Protein AF-A0A4Q3AWP4-F1 (afdb_monomer_lite)

Radius of gyration: 16.7 Å; chains: 1; bounding box: 39×33×42 Å

Sequence (103 aa):
MTLRRIFVDPPAPRAAEFRYGFLALICALLAWGVYLFFMRSPAYRGDPYGNLILGVMLLLNHVSAHFRMPPRITVFVRVLAMGWLLFGLVYICYLSRILFPLR

Secondary structure (DSSP, 8-state):
--HHHHHTSPPP---HHHHHHHHHHHHHHHHHHHHHHHT--TT--S-SSHHHHHHHHHHHHHHHHH----HHHHHHHHHHHHHHHHHHHHHHHHHHHHHS---

pLDDT: mean 78.49, std 9.86, range [48.72, 91.0]

Foldseek 3Di:
DDVCCVQPPADDDDDPCCLVVVLVVLVVQLVVLVVCLVVDDPPDPDDSCLSNLVSVLSNLVSCLRHPDDPSVVSVVSVVVSVVSVVVSVVVVVVVCCVVDVDD

Structure (mmCIF, N/CA/C/O backbone):
data_AF-A0A4Q3AWP4-F1
#
_entry.id   AF-A0A4Q3AWP4-F1
#
loop_
_atom_site.group_PDB
_atom_site.id
_atom_site.type_symbol
_atom_site.label_atom_id
_atom_site.label_alt_id
_atom_site.label_comp_id
_atom_site.label_asym_id
_atom_site.label_entity_id
_atom_site.label_seq_id
_atom_site.pdbx_PDB_ins_code
_atom_site.Cartn_x
_atom_site.Cartn_y
_atom_site.Cartn_z
_atom_site.occupancy
_atom_site.B_iso_or_equiv
_atom_site.auth_seq_id
_atom_site.auth_comp_id
_atom_site.auth_asym_id
_atom_site.auth_atom_id
_atom_site.pdbx_PDB_model_num
ATOM 1 N N . MET A 1 1 ? -22.582 -19.393 7.613 1.00 48.72 1 MET A N 1
ATOM 2 C CA . MET A 1 1 ? -21.814 -18.187 8.005 1.00 48.72 1 MET A CA 1
ATOM 3 C C . MET A 1 1 ? -22.525 -16.959 7.453 1.00 48.72 1 MET A C 1
ATOM 5 O O . MET A 1 1 ? -22.803 -16.929 6.265 1.00 48.72 1 MET A O 1
ATOM 9 N N . THR A 1 2 ? -22.885 -15.988 8.290 1.00 65.62 2 THR A N 1
ATOM 10 C CA . THR A 1 2 ? -23.705 -14.830 7.889 1.00 65.62 2 THR A CA 1
ATOM 11 C C . THR A 1 2 ? -22.820 -13.724 7.300 1.00 65.62 2 THR A C 1
ATOM 13 O O . THR A 1 2 ? -21.857 -13.334 7.953 1.00 65.62 2 THR A O 1
ATOM 16 N N . LEU A 1 3 ? -23.142 -13.172 6.120 1.00 60.16 3 LEU A N 1
ATOM 17 C CA . LEU A 1 3 ? -22.384 -12.077 5.468 1.00 60.16 3 LEU A CA 1
ATOM 18 C C . LEU A 1 3 ? -22.063 -10.915 6.428 1.00 60.16 3 LEU A C 1
ATOM 20 O O . LEU A 1 3 ? -20.965 -10.369 6.419 1.00 60.16 3 LEU A O 1
ATOM 24 N N . ARG A 1 4 ? -22.985 -10.603 7.344 1.00 62.00 4 ARG A N 1
ATOM 25 C CA . ARG A 1 4 ? -22.806 -9.586 8.389 1.00 62.00 4 ARG A CA 1
ATOM 26 C C . ARG A 1 4 ? -21.547 -9.805 9.242 1.00 62.00 4 ARG A C 1
ATOM 28 O O . ARG A 1 4 ? -20.848 -8.843 9.520 1.00 62.00 4 ARG A O 1
ATOM 35 N N . ARG A 1 5 ? -21.198 -11.049 9.580 1.00 62.44 5 ARG A N 1
ATOM 36 C CA . ARG A 1 5 ? -19.986 -11.388 10.352 1.00 62.44 5 ARG A CA 1
ATOM 37 C C . ARG A 1 5 ? -18.702 -11.002 9.618 1.00 62.44 5 ARG A C 1
ATOM 39 O O . ARG A 1 5 ? -17.762 -10.512 10.225 1.00 62.44 5 ARG A O 1
ATOM 46 N N . ILE A 1 6 ? -18.688 -11.181 8.297 1.00 63.03 6 ILE A N 1
ATOM 47 C CA . ILE A 1 6 ? -17.528 -10.901 7.441 1.00 63.03 6 ILE A CA 1
ATOM 48 C C . ILE A 1 6 ? -17.340 -9.398 7.231 1.00 63.03 6 ILE A C 1
ATOM 50 O O . ILE A 1 6 ? -16.216 -8.970 6.995 1.00 63.03 6 ILE A O 1
ATOM 54 N N . PHE A 1 7 ? -18.404 -8.590 7.327 1.00 61.44 7 PHE A N 1
ATOM 55 C CA . PHE A 1 7 ? -18.370 -7.151 7.020 1.00 61.44 7 PHE A CA 1
ATOM 56 C C . PHE A 1 7 ? -18.522 -6.219 8.231 1.00 61.44 7 PHE A C 1
ATOM 58 O O . PHE A 1 7 ? -18.101 -5.067 8.151 1.00 61.44 7 PHE A O 1
ATOM 65 N N . VAL A 1 8 ? -19.095 -6.691 9.340 1.00 62.06 8 VAL A N 1
ATOM 66 C CA . VAL A 1 8 ? -19.544 -5.838 10.456 1.00 62.06 8 VAL A CA 1
ATOM 67 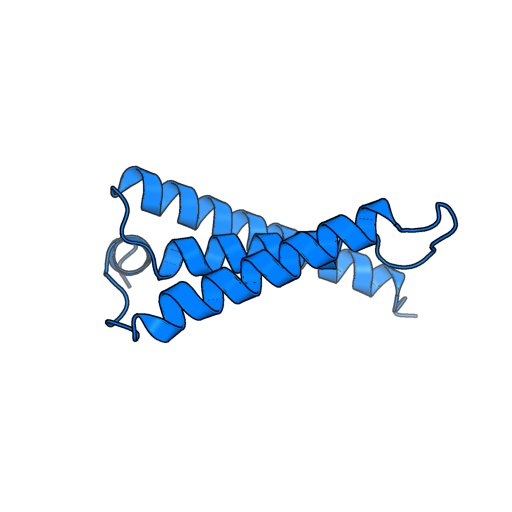C C . VAL A 1 8 ? -18.890 -6.203 11.783 1.00 62.06 8 VAL A C 1
ATOM 69 O O . VAL A 1 8 ? -18.646 -5.305 12.587 1.00 62.06 8 VAL A O 1
ATOM 72 N N . ASP A 1 9 ? -18.571 -7.478 12.021 1.00 60.78 9 ASP A N 1
ATOM 73 C CA . ASP A 1 9 ? -18.019 -7.859 13.320 1.00 60.78 9 ASP A CA 1
ATOM 74 C C . ASP A 1 9 ? -16.577 -7.340 13.469 1.00 60.78 9 ASP A C 1
ATOM 76 O O . ASP A 1 9 ? -15.755 -7.479 12.549 1.00 60.78 9 ASP A O 1
ATOM 80 N N . PRO A 1 10 ? -16.258 -6.688 14.602 1.00 54.12 10 PRO A N 1
ATOM 81 C CA . PRO A 1 10 ? -14.935 -6.141 14.829 1.00 54.12 10 PRO A CA 1
ATOM 82 C C . PRO A 1 10 ? -13.934 -7.288 15.028 1.00 54.12 10 PRO A C 1
ATOM 84 O O . PRO A 1 10 ? -14.190 -8.185 15.834 1.00 54.12 10 PRO A O 1
ATOM 87 N N . PRO A 1 11 ? -12.776 -7.269 14.345 1.00 59.31 11 PRO A N 1
ATOM 88 C CA . PRO A 1 11 ? -11.698 -8.185 14.681 1.00 59.31 11 PRO A CA 1
ATOM 89 C C . PRO A 1 11 ? -11.230 -7.927 16.118 1.00 59.31 11 PRO A C 1
ATOM 91 O O . PRO A 1 11 ? -11.335 -6.804 16.624 1.00 59.31 11 PRO A O 1
ATOM 94 N N . ALA A 1 12 ? -10.730 -8.978 16.774 1.00 62.28 12 ALA A N 1
ATOM 95 C CA . ALA A 1 12 ? -10.226 -8.913 18.142 1.00 62.28 12 ALA A CA 1
ATOM 96 C C . ALA A 1 12 ? -9.265 -7.720 18.324 1.00 62.28 12 ALA A C 1
ATOM 98 O O . ALA A 1 12 ? -8.501 -7.412 17.400 1.00 62.28 12 ALA A O 1
ATOM 99 N N . PRO A 1 13 ? -9.293 -7.034 19.482 1.00 57.03 13 PRO A N 1
ATOM 100 C CA . PRO A 1 13 ? -8.430 -5.887 19.730 1.00 57.03 13 PRO A CA 1
ATOM 101 C C . PRO A 1 13 ? -6.962 -6.310 19.594 1.00 57.03 13 PRO A C 1
ATOM 103 O O . PRO A 1 13 ? -6.431 -7.049 20.415 1.00 57.03 13 PRO A O 1
ATOM 106 N N . ARG A 1 14 ? -6.314 -5.864 18.515 1.00 63.66 14 ARG A N 1
ATOM 107 C CA . ARG A 1 14 ? -4.868 -6.005 18.306 1.00 63.66 14 ARG A CA 1
ATOM 108 C C . ARG A 1 14 ? -4.168 -4.786 18.905 1.00 63.66 14 ARG A C 1
ATOM 110 O O . ARG A 1 14 ? -4.719 -3.685 18.851 1.00 63.66 14 ARG A O 1
ATOM 117 N N . ALA A 1 15 ? -2.971 -4.987 19.457 1.00 73.81 15 ALA A N 1
ATOM 118 C CA . ALA A 1 15 ? -2.171 -3.936 20.084 1.00 73.81 15 ALA A CA 1
ATOM 119 C C . ALA A 1 15 ? -2.068 -2.689 19.185 1.00 73.81 15 ALA A C 1
ATOM 121 O O . ALA A 1 15 ? -1.875 -2.798 17.969 1.00 73.81 15 ALA A O 1
ATOM 122 N N . ALA A 1 16 ? -2.204 -1.501 19.783 1.00 72.00 16 ALA A N 1
ATOM 123 C CA . ALA A 1 16 ? -2.136 -0.228 19.062 1.00 72.00 16 ALA A CA 1
ATOM 124 C C . ALA A 1 16 ? -0.806 -0.071 18.301 1.00 72.00 16 ALA A C 1
ATOM 126 O O . ALA A 1 16 ? -0.796 0.440 17.182 1.00 72.00 16 ALA A O 1
ATOM 127 N N . GLU A 1 17 ? 0.279 -0.604 18.866 1.00 77.38 17 GLU A N 1
ATOM 128 C CA . GLU A 1 17 ? 1.609 -0.676 18.256 1.00 77.38 17 GLU A CA 1
ATOM 129 C C . GLU A 1 17 ? 1.588 -1.405 16.912 1.00 77.38 17 GLU A C 1
ATOM 131 O O . GLU A 1 17 ? 2.096 -0.889 15.922 1.00 77.38 17 GLU A O 1
ATOM 136 N N . PHE A 1 18 ? 0.918 -2.557 16.827 1.00 77.50 18 PHE A N 1
ATOM 137 C CA . PHE A 1 18 ? 0.788 -3.283 15.565 1.00 77.50 18 PHE A CA 1
ATOM 138 C C . PHE A 1 18 ? -0.079 -2.509 14.568 1.00 77.50 18 PHE A C 1
ATOM 140 O O . PHE A 1 18 ? 0.237 -2.432 13.385 1.00 77.50 18 PHE A O 1
ATOM 147 N N . ARG A 1 19 ? -1.173 -1.894 15.028 1.00 79.56 19 ARG A N 1
ATOM 148 C CA . ARG A 1 19 ? -2.077 -1.140 14.149 1.00 79.56 19 ARG A CA 1
ATOM 149 C C . ARG A 1 19 ? -1.377 0.050 13.488 1.00 79.56 19 ARG A C 1
ATOM 151 O O . ARG A 1 19 ? -1.481 0.197 12.271 1.00 79.56 19 ARG A O 1
ATOM 158 N N . TYR A 1 20 ? -0.708 0.890 14.272 1.00 82.94 20 TYR A N 1
ATOM 159 C CA . TYR A 1 20 ? -0.091 2.120 13.770 1.00 82.94 20 TYR A CA 1
ATOM 160 C C . TYR A 1 20 ? 1.336 1.898 13.266 1.00 82.94 20 TYR A C 1
ATOM 162 O O . TYR A 1 20 ? 1.696 2.456 12.234 1.00 82.94 20 TYR A O 1
ATOM 170 N N . GLY A 1 21 ? 2.118 1.033 13.916 1.00 86.12 21 GLY A N 1
ATOM 171 C CA . GLY A 1 21 ? 3.472 0.683 13.484 1.00 86.12 21 GLY A CA 1
ATOM 172 C C . GLY A 1 21 ? 3.479 -0.039 12.140 1.00 86.12 21 GLY A C 1
ATOM 173 O O . GLY A 1 21 ? 4.225 0.343 11.241 1.00 86.12 21 GLY A O 1
ATOM 174 N N . PHE A 1 22 ? 2.583 -1.012 11.942 1.00 83.62 22 PHE A N 1
ATOM 175 C CA . PHE A 1 22 ? 2.472 -1.689 10.648 1.00 83.62 22 PHE A CA 1
ATOM 176 C C . PHE A 1 22 ? 1.922 -0.761 9.559 1.00 83.62 22 PHE A C 1
ATOM 178 O O . PHE A 1 22 ? 2.361 -0.836 8.417 1.00 83.62 22 PHE A O 1
ATOM 185 N N . LEU A 1 23 ? 1.024 0.172 9.906 1.00 88.25 23 LEU A N 1
ATOM 186 C CA . LEU A 1 23 ? 0.576 1.195 8.959 1.00 88.25 23 LEU A CA 1
ATOM 187 C C . LEU A 1 23 ? 1.740 2.095 8.521 1.00 88.25 23 LEU A C 1
ATOM 189 O O . LEU A 1 23 ? 1.910 2.320 7.326 1.00 88.25 23 LEU A O 1
ATOM 193 N N . ALA A 1 24 ? 2.549 2.579 9.467 1.00 88.88 24 ALA A N 1
ATOM 194 C CA . ALA A 1 24 ? 3.721 3.398 9.167 1.00 88.88 24 ALA A CA 1
ATOM 195 C C . ALA A 1 24 ? 4.722 2.642 8.281 1.00 88.88 24 ALA A C 1
ATOM 197 O O . ALA A 1 24 ? 5.217 3.204 7.305 1.00 88.88 24 ALA A O 1
ATOM 198 N N . LEU A 1 25 ? 4.951 1.355 8.564 1.00 89.94 25 LEU A N 1
ATOM 199 C CA . LEU A 1 25 ? 5.793 0.486 7.745 1.00 89.94 25 LEU A CA 1
ATOM 200 C C . LEU A 1 25 ? 5.255 0.347 6.313 1.00 89.94 25 LEU A C 1
ATOM 202 O O . LEU A 1 25 ? 6.020 0.504 5.363 1.00 89.94 25 LEU A O 1
ATOM 206 N N . ILE A 1 26 ? 3.950 0.100 6.144 1.00 89.50 26 ILE A N 1
ATOM 207 C CA . ILE A 1 26 ? 3.323 0.027 4.815 1.00 89.50 26 ILE A CA 1
ATOM 208 C C . ILE A 1 26 ? 3.495 1.356 4.074 1.00 89.50 26 ILE A C 1
ATOM 210 O O . ILE A 1 26 ? 3.894 1.350 2.912 1.00 89.50 26 ILE A O 1
ATOM 214 N N . CYS A 1 27 ? 3.235 2.491 4.727 1.00 90.19 27 CYS A N 1
ATOM 215 C CA . CYS A 1 27 ? 3.398 3.809 4.114 1.00 90.19 27 CYS A CA 1
ATOM 216 C C . CYS A 1 27 ? 4.853 4.083 3.709 1.00 90.19 27 CYS A C 1
ATOM 218 O O . CYS A 1 27 ? 5.087 4.600 2.618 1.00 90.19 27 CYS A O 1
ATOM 220 N N . ALA A 1 28 ? 5.825 3.707 4.544 1.00 91.00 28 ALA A N 1
ATOM 221 C CA . ALA A 1 28 ? 7.247 3.847 4.236 1.00 91.00 28 ALA A CA 1
ATOM 222 C C . ALA A 1 28 ? 7.651 2.988 3.028 1.00 91.00 28 ALA A C 1
ATOM 224 O O . ALA A 1 28 ? 8.300 3.486 2.109 1.00 91.00 28 ALA A O 1
ATOM 225 N N . LEU A 1 29 ? 7.206 1.728 2.982 1.00 89.06 29 LEU A N 1
ATOM 226 C CA . LEU A 1 29 ? 7.416 0.838 1.836 1.00 89.06 29 LEU A CA 1
ATOM 227 C C . LEU A 1 29 ? 6.767 1.384 0.560 1.00 89.06 29 LEU A C 1
ATOM 229 O O . LEU A 1 29 ? 7.361 1.301 -0.514 1.00 89.06 29 LEU A O 1
ATOM 233 N N . LEU A 1 30 ? 5.572 1.971 0.668 1.00 89.56 30 LEU A N 1
ATOM 234 C CA . LEU A 1 30 ? 4.865 2.563 -0.464 1.00 89.56 30 LEU A CA 1
ATOM 235 C C . LEU A 1 30 ? 5.600 3.793 -1.001 1.00 89.56 30 LEU A C 1
ATOM 237 O O . LEU A 1 30 ? 5.827 3.891 -2.203 1.00 89.56 30 LEU A O 1
ATOM 241 N N . ALA A 1 31 ? 6.011 4.701 -0.113 1.00 90.44 31 ALA A N 1
ATOM 242 C CA . ALA A 1 31 ? 6.780 5.890 -0.470 1.00 90.44 31 ALA A CA 1
ATOM 243 C C . ALA A 1 31 ? 8.117 5.512 -1.120 1.00 90.44 31 ALA A C 1
ATOM 245 O O . ALA A 1 31 ? 8.487 6.075 -2.150 1.00 90.44 31 ALA A O 1
ATOM 246 N N . TRP A 1 32 ? 8.795 4.501 -0.574 1.00 88.44 32 TRP A N 1
ATOM 247 C CA . TRP A 1 32 ? 10.004 3.940 -1.166 1.00 88.44 32 TRP A CA 1
ATOM 248 C C . TRP A 1 32 ? 9.740 3.339 -2.553 1.00 88.44 32 TRP A C 1
ATOM 250 O O . TRP A 1 32 ? 10.484 3.600 -3.493 1.00 88.44 32 TRP A O 1
ATOM 260 N N . GLY A 1 33 ? 8.647 2.590 -2.721 1.00 85.94 33 GLY A N 1
ATOM 261 C CA . GLY A 1 33 ? 8.238 2.039 -4.014 1.00 85.94 33 GLY A CA 1
ATOM 262 C C . GLY A 1 33 ? 7.938 3.115 -5.062 1.00 85.94 33 GLY A C 1
ATOM 263 O O . GLY A 1 33 ? 8.373 2.989 -6.205 1.00 85.94 33 GLY A O 1
ATOM 264 N N . VAL A 1 34 ? 7.252 4.193 -4.672 1.00 87.62 34 VAL A N 1
ATOM 265 C CA . VAL A 1 34 ? 6.991 5.366 -5.525 1.00 87.62 34 VAL A CA 1
ATOM 266 C C . VAL A 1 34 ? 8.301 6.055 -5.912 1.00 87.62 34 VAL A C 1
ATOM 268 O O . VAL A 1 34 ? 8.514 6.367 -7.081 1.00 87.62 34 VAL A O 1
ATOM 271 N N . TYR A 1 35 ? 9.205 6.255 -4.955 1.00 88.75 35 TYR A N 1
ATOM 272 C CA . TYR A 1 35 ? 10.522 6.829 -5.213 1.00 88.75 35 TYR A CA 1
ATOM 273 C C . TYR A 1 35 ? 11.321 5.992 -6.221 1.00 88.75 35 TYR A C 1
ATOM 275 O O . TYR A 1 35 ? 11.810 6.525 -7.217 1.00 88.75 35 TYR A O 1
ATOM 283 N N . LEU A 1 36 ? 11.377 4.671 -6.024 1.00 85.12 36 LEU A N 1
ATOM 284 C CA . LEU A 1 36 ? 12.024 3.749 -6.959 1.00 85.12 36 LEU A CA 1
ATOM 285 C C . LEU A 1 36 ? 11.368 3.752 -8.341 1.00 85.12 36 LEU A C 1
ATOM 287 O O . LEU A 1 36 ? 12.065 3.592 -9.339 1.00 85.12 36 LEU A O 1
ATOM 291 N N . PHE A 1 37 ? 10.047 3.930 -8.412 1.00 84.50 37 PHE A N 1
ATOM 292 C CA . PHE A 1 37 ? 9.326 4.041 -9.676 1.00 84.50 37 PHE A CA 1
ATOM 293 C C . PHE A 1 37 ? 9.774 5.276 -10.470 1.00 84.50 37 PHE A C 1
ATOM 295 O O . PHE A 1 37 ? 10.079 5.153 -11.653 1.00 84.50 37 PHE A O 1
ATOM 302 N N . PHE A 1 38 ? 9.889 6.438 -9.820 1.00 86.19 38 PHE A N 1
ATOM 303 C CA . PHE A 1 38 ? 10.348 7.670 -10.473 1.00 86.19 38 PHE A CA 1
ATOM 304 C C . PHE A 1 38 ? 11.849 7.688 -10.775 1.00 86.19 38 PHE A C 1
ATOM 306 O O . PHE A 1 38 ? 12.266 8.305 -11.750 1.00 86.19 38 PHE A O 1
ATOM 313 N N . MET A 1 39 ? 12.665 7.006 -9.969 1.00 85.56 39 MET A N 1
ATOM 314 C CA . MET A 1 39 ? 14.107 6.884 -10.209 1.00 85.56 39 MET A CA 1
ATOM 315 C C . MET A 1 39 ? 14.478 5.798 -11.221 1.00 85.56 39 MET A C 1
ATOM 317 O O . MET A 1 39 ? 15.657 5.615 -11.537 1.00 85.56 39 MET A O 1
ATOM 321 N N . ARG A 1 40 ? 13.502 5.042 -11.723 1.00 79.56 40 ARG A N 1
ATOM 322 C CA . ARG A 1 40 ? 13.779 3.923 -12.616 1.00 79.56 40 ARG A CA 1
ATOM 323 C C . ARG A 1 40 ? 14.215 4.421 -13.988 1.00 79.56 40 ARG A C 1
ATOM 325 O O . ARG A 1 40 ? 13.584 5.286 -14.587 1.00 79.56 40 ARG A O 1
ATOM 332 N N . SER A 1 41 ? 15.274 3.812 -14.517 1.00 78.50 41 SER A N 1
ATOM 333 C CA . SER A 1 41 ? 15.678 4.040 -15.903 1.00 78.50 41 SER A CA 1
ATOM 334 C C . SER A 1 41 ? 14.566 3.587 -16.864 1.00 78.50 41 SER A C 1
ATOM 336 O O . SER A 1 41 ? 14.009 2.503 -16.657 1.00 78.50 41 SER A O 1
ATOM 338 N N . PRO A 1 42 ? 14.292 4.332 -17.953 1.00 74.12 42 PRO A N 1
ATOM 339 C CA . PRO A 1 42 ? 13.342 3.923 -18.994 1.00 74.12 42 PRO A CA 1
ATOM 340 C C . PRO A 1 42 ? 13.667 2.559 -19.621 1.00 74.12 42 PRO A C 1
ATOM 342 O O . PRO A 1 42 ? 12.792 1.903 -20.174 1.00 74.12 42 PRO A O 1
ATOM 345 N N . ALA A 1 43 ? 14.926 2.115 -19.527 1.00 78.75 43 ALA A N 1
ATOM 346 C CA . ALA A 1 43 ? 15.398 0.837 -20.058 1.00 78.75 43 ALA A CA 1
ATOM 347 C C . ALA A 1 43 ? 15.169 -0.361 -19.113 1.00 78.75 43 ALA A C 1
ATOM 349 O O . ALA A 1 43 ? 15.617 -1.474 -19.401 1.00 78.75 43 ALA A O 1
ATOM 350 N N . TYR A 1 44 ? 14.524 -0.158 -17.962 1.00 72.69 44 TYR A N 1
ATOM 351 C CA . TYR A 1 44 ? 14.333 -1.218 -16.980 1.00 72.69 44 TYR A CA 1
ATOM 352 C C . TYR A 1 44 ? 13.349 -2.289 -17.481 1.00 72.69 44 TYR A C 1
ATOM 354 O O . TYR A 1 44 ? 12.169 -2.021 -17.681 1.00 72.69 44 TYR A O 1
ATOM 362 N N . ARG A 1 45 ? 13.840 -3.525 -17.650 1.00 71.56 45 ARG A N 1
A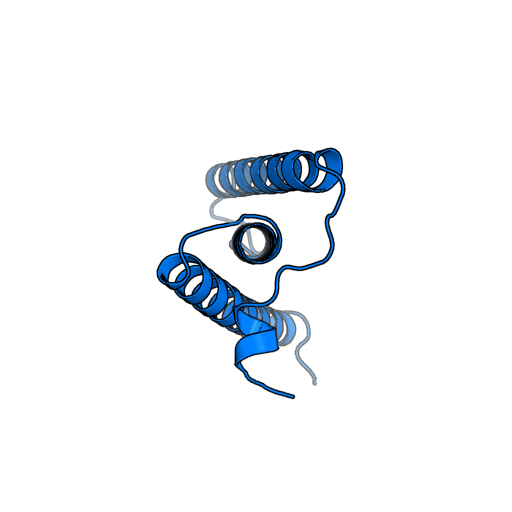TOM 363 C CA . ARG A 1 45 ? 13.075 -4.673 -18.184 1.00 71.56 45 ARG A CA 1
ATOM 364 C C . ARG A 1 45 ? 12.312 -5.501 -17.141 1.00 71.56 45 ARG A C 1
ATOM 366 O O . ARG A 1 45 ? 11.636 -6.451 -17.517 1.00 71.56 45 ARG A O 1
ATOM 373 N N . GLY A 1 46 ? 12.468 -5.217 -15.849 1.00 73.69 46 GLY A N 1
ATOM 374 C CA . GLY A 1 46 ? 11.737 -5.934 -14.797 1.00 73.69 46 GLY A CA 1
ATOM 375 C C . GLY A 1 46 ? 10.349 -5.340 -14.542 1.00 73.69 46 GLY A C 1
ATOM 376 O O . GLY A 1 46 ? 9.948 -4.383 -15.196 1.00 73.69 46 GLY A O 1
ATOM 377 N N . ASP A 1 47 ? 9.653 -5.859 -13.531 1.00 73.69 47 ASP A N 1
ATOM 378 C CA . ASP A 1 47 ? 8.302 -5.419 -13.175 1.00 73.69 47 ASP A CA 1
ATOM 379 C C . ASP A 1 47 ? 8.266 -3.940 -12.699 1.00 73.69 47 ASP A C 1
ATOM 381 O O . ASP A 1 47 ? 8.817 -3.616 -11.632 1.00 73.69 47 ASP A O 1
ATOM 385 N N . PRO A 1 48 ? 7.616 -3.034 -13.464 1.00 73.00 48 PRO A N 1
ATOM 386 C CA . PRO A 1 48 ? 7.493 -1.626 -13.118 1.00 73.00 48 PRO A CA 1
ATOM 387 C C . PRO A 1 48 ? 6.544 -1.363 -11.941 1.00 73.00 48 PRO A C 1
ATOM 389 O O . PRO A 1 48 ? 6.784 -0.422 -11.184 1.00 73.00 48 PRO A O 1
ATOM 392 N N . TYR A 1 49 ? 5.503 -2.179 -11.763 1.00 79.56 49 TYR A N 1
ATOM 393 C CA . TYR A 1 49 ? 4.350 -1.852 -10.920 1.00 79.56 49 TYR A CA 1
ATOM 394 C C . TYR A 1 49 ? 4.137 -2.804 -9.743 1.00 79.56 49 TYR A C 1
ATOM 396 O O . TYR A 1 49 ? 3.395 -2.449 -8.830 1.00 79.56 49 TYR A O 1
ATOM 404 N N . GLY A 1 50 ? 4.789 -3.966 -9.700 1.00 79.88 50 GLY A N 1
ATOM 405 C CA . GLY A 1 50 ? 4.571 -4.982 -8.665 1.00 79.88 50 GLY A CA 1
ATOM 406 C C . GLY A 1 50 ? 4.675 -4.448 -7.240 1.00 79.88 50 GLY A C 1
ATOM 407 O O . GLY A 1 50 ? 3.768 -4.653 -6.436 1.00 79.88 50 GLY A O 1
ATOM 408 N N . ASN A 1 51 ? 5.722 -3.674 -6.940 1.00 81.75 51 ASN A N 1
ATOM 409 C CA . ASN A 1 51 ? 5.909 -3.081 -5.611 1.00 81.75 51 ASN A CA 1
ATOM 410 C C . ASN A 1 51 ? 4.795 -2.084 -5.249 1.00 81.75 51 ASN A C 1
ATOM 412 O O . ASN A 1 51 ? 4.353 -2.042 -4.102 1.00 81.75 51 ASN A O 1
ATOM 416 N N . LEU A 1 52 ? 4.315 -1.309 -6.226 1.00 84.31 52 LEU A N 1
ATOM 417 C CA . LEU A 1 52 ? 3.202 -0.374 -6.045 1.00 84.31 52 LEU A CA 1
ATOM 418 C C . LEU A 1 52 ? 1.887 -1.124 -5.816 1.00 84.31 52 LEU A C 1
ATOM 420 O O . LEU A 1 52 ? 1.164 -0.818 -4.870 1.00 84.31 52 LEU A O 1
ATOM 424 N N . ILE A 1 53 ? 1.598 -2.135 -6.639 1.00 84.31 53 ILE A N 1
ATOM 425 C CA . ILE A 1 53 ? 0.380 -2.947 -6.541 1.00 84.31 53 ILE A CA 1
ATOM 426 C C . ILE A 1 53 ? 0.320 -3.648 -5.180 1.00 84.31 53 ILE A C 1
ATOM 428 O O . ILE A 1 53 ? -0.696 -3.538 -4.490 1.00 84.31 53 ILE A O 1
ATOM 432 N N . LEU A 1 54 ? 1.412 -4.301 -4.767 1.00 83.25 54 LEU A N 1
ATOM 433 C CA . LEU A 1 54 ? 1.520 -4.974 -3.469 1.00 83.25 54 LEU A CA 1
ATOM 434 C C . LEU A 1 54 ? 1.396 -3.991 -2.303 1.00 83.25 54 LEU A C 1
ATOM 436 O O . LEU A 1 54 ? 0.668 -4.261 -1.347 1.00 83.25 54 LEU A O 1
ATOM 440 N N . GLY A 1 55 ? 2.059 -2.837 -2.390 1.00 85.69 55 GLY A N 1
ATOM 441 C CA . GLY A 1 55 ? 1.984 -1.806 -1.362 1.00 85.69 55 GLY A CA 1
ATOM 442 C C . GLY A 1 55 ? 0.558 -1.284 -1.160 1.00 85.69 55 GLY A C 1
ATOM 443 O O . GLY A 1 55 ? 0.073 -1.235 -0.027 1.00 85.69 55 GLY A O 1
ATOM 444 N N . VAL A 1 56 ? -0.146 -0.949 -2.248 1.00 87.31 56 VAL A N 1
ATOM 445 C CA . VAL A 1 56 ? -1.542 -0.476 -2.180 1.00 87.31 56 VAL A CA 1
ATOM 446 C C . VAL A 1 56 ? -2.462 -1.583 -1.657 1.00 87.31 56 VAL A C 1
ATOM 448 O O . VAL A 1 56 ? -3.333 -1.320 -0.825 1.00 87.31 56 VAL A O 1
ATOM 451 N N . MET A 1 57 ? -2.234 -2.833 -2.070 1.00 86.56 57 MET A N 1
ATOM 452 C CA . MET A 1 57 ? -2.993 -3.988 -1.589 1.00 86.56 57 MET A CA 1
ATOM 453 C C . MET A 1 57 ? -2.859 -4.172 -0.073 1.00 86.56 57 MET A C 1
ATOM 455 O O . MET A 1 57 ? -3.864 -4.371 0.617 1.00 86.56 57 MET A O 1
ATOM 459 N N . LEU A 1 58 ? -1.633 -4.098 0.452 1.00 86.50 58 LEU A N 1
ATOM 460 C CA . LEU A 1 58 ? -1.353 -4.199 1.885 1.00 86.50 58 LEU A CA 1
ATOM 461 C C . LEU A 1 58 ? -2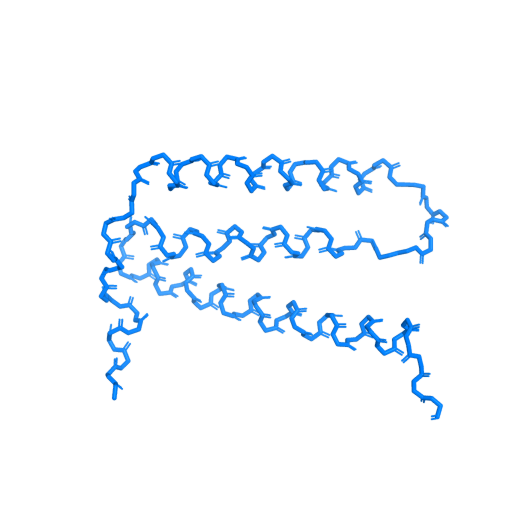.003 -3.051 2.660 1.00 86.50 58 LEU A C 1
ATOM 463 O O . LEU A 1 58 ? -2.624 -3.293 3.696 1.00 86.50 58 LEU A O 1
ATOM 467 N N . LEU A 1 59 ? -1.917 -1.825 2.137 1.00 88.19 59 LEU A N 1
ATOM 468 C CA . LEU A 1 59 ? -2.501 -0.640 2.761 1.00 88.19 59 LEU A CA 1
ATOM 469 C C . LEU A 1 59 ? -4.020 -0.769 2.897 1.00 88.19 59 LEU A C 1
ATOM 471 O O . LEU A 1 59 ? -4.554 -0.634 3.998 1.00 88.19 59 LEU A O 1
ATOM 475 N N . LEU A 1 60 ? -4.713 -1.075 1.798 1.00 86.88 60 LEU A N 1
ATOM 476 C CA . LEU A 1 60 ? -6.169 -1.208 1.789 1.00 86.88 60 LEU A CA 1
ATOM 477 C C . LEU A 1 60 ? -6.641 -2.328 2.719 1.00 86.88 60 LEU A C 1
ATOM 479 O O . LEU A 1 60 ? -7.572 -2.125 3.503 1.00 86.88 60 LEU A O 1
ATOM 483 N N . ASN A 1 61 ? -5.971 -3.484 2.692 1.00 85.19 61 ASN A N 1
ATOM 484 C CA . ASN A 1 61 ? -6.306 -4.597 3.577 1.00 85.19 61 ASN A CA 1
ATOM 485 C C . ASN A 1 61 ? -6.102 -4.236 5.050 1.00 85.19 61 ASN A C 1
ATOM 487 O O . ASN A 1 61 ? -7.012 -4.443 5.858 1.00 85.19 61 ASN A O 1
ATOM 491 N N . HIS A 1 62 ? -4.955 -3.646 5.395 1.00 86.38 62 HIS A N 1
ATOM 492 C CA . HIS A 1 62 ? -4.648 -3.256 6.771 1.00 86.38 62 HIS A CA 1
ATOM 493 C C . HIS A 1 62 ? -5.635 -2.215 7.300 1.00 86.38 62 HIS A C 1
ATOM 495 O O . HIS A 1 62 ? -6.183 -2.374 8.394 1.00 86.38 62 HIS A O 1
ATOM 501 N N . VAL A 1 63 ? -5.943 -1.192 6.497 1.00 85.56 63 VAL A N 1
ATOM 502 C CA . VAL A 1 63 ? -6.918 -0.155 6.857 1.00 85.56 63 VAL A CA 1
ATOM 503 C C . VAL A 1 63 ? -8.312 -0.757 7.056 1.00 85.56 63 VAL A C 1
ATOM 505 O O . VAL A 1 63 ? -8.947 -0.485 8.077 1.00 85.56 63 VAL A O 1
ATOM 508 N N . SER A 1 64 ? -8.757 -1.634 6.150 1.00 83.38 64 SER A N 1
ATOM 509 C CA . SER A 1 64 ? -10.077 -2.282 6.221 1.00 83.38 64 SER A CA 1
ATOM 510 C C . SER A 1 64 ? -10.281 -3.156 7.467 1.00 83.38 64 SER A C 1
ATOM 512 O O . SER A 1 64 ? -11.411 -3.324 7.946 1.00 83.38 64 SER A O 1
ATOM 514 N N . ALA A 1 65 ? -9.190 -3.734 7.976 1.00 78.44 65 ALA A N 1
ATOM 515 C CA . ALA A 1 65 ? -9.208 -4.664 9.094 1.00 78.44 65 ALA A CA 1
ATOM 516 C C . ALA A 1 65 ? -9.013 -3.951 10.437 1.00 78.44 65 ALA A C 1
ATOM 518 O O . ALA A 1 65 ? -9.632 -4.329 11.428 1.00 78.44 65 ALA A O 1
ATOM 519 N N . HIS A 1 66 ? -8.172 -2.918 10.492 1.00 79.25 66 HIS A N 1
ATOM 520 C CA . HIS A 1 66 ? -7.742 -2.337 11.763 1.00 79.25 66 HIS A CA 1
ATOM 521 C C . HIS A 1 66 ? -8.414 -1.013 12.125 1.00 79.25 66 HIS A C 1
ATOM 523 O O . HIS A 1 66 ? -8.429 -0.650 13.304 1.00 79.25 66 HIS A O 1
ATOM 529 N N . PHE A 1 67 ? -8.964 -0.277 11.158 1.00 81.25 67 PHE A N 1
ATOM 530 C CA . PHE A 1 67 ? -9.540 1.041 11.411 1.00 81.25 67 PHE A CA 1
ATOM 531 C C . PHE A 1 67 ? -11.062 0.970 11.497 1.00 81.25 67 PHE A C 1
ATOM 533 O O . PHE A 1 67 ? -11.745 0.516 10.582 1.00 81.25 67 PHE A O 1
ATOM 540 N N . ARG A 1 68 ? -11.605 1.441 12.627 1.00 75.12 68 ARG A N 1
ATOM 541 C CA . ARG A 1 68 ? -13.049 1.620 12.788 1.00 75.12 68 ARG A CA 1
ATOM 542 C C . ARG A 1 68 ? -13.479 2.834 11.975 1.00 75.12 68 ARG A C 1
ATOM 544 O O . ARG A 1 68 ? -12.973 3.930 12.192 1.00 75.12 68 ARG A O 1
ATOM 551 N N . MET A 1 69 ? -14.404 2.617 11.052 1.00 79.56 69 MET A N 1
ATOM 552 C CA . MET A 1 69 ? -14.983 3.643 10.191 1.00 79.56 69 MET A CA 1
ATOM 553 C C . MET A 1 69 ? -16.512 3.498 10.212 1.00 79.56 69 MET A C 1
ATOM 555 O O . MET A 1 69 ? -17.022 2.459 10.644 1.00 79.56 69 MET A O 1
ATOM 559 N N . PRO A 1 70 ? -17.267 4.515 9.764 1.00 85.06 70 PRO A N 1
ATOM 560 C CA . PRO A 1 70 ? -18.699 4.380 9.541 1.00 85.06 70 PRO A CA 1
ATOM 561 C C . PRO A 1 70 ? -19.011 3.160 8.654 1.00 85.06 70 PRO A C 1
ATOM 563 O O . PRO A 1 70 ? -18.266 2.911 7.702 1.00 85.06 70 PRO A O 1
ATOM 566 N N . PRO A 1 71 ? -20.129 2.440 8.878 1.00 78.00 71 PRO A N 1
ATOM 567 C CA . PRO A 1 71 ? -20.418 1.165 8.212 1.00 78.00 71 PRO A CA 1
ATOM 568 C C . PRO A 1 71 ? -20.323 1.221 6.683 1.00 78.00 71 PRO A C 1
ATOM 570 O O . PRO A 1 71 ? -19.793 0.310 6.056 1.00 78.00 71 PRO A O 1
ATOM 573 N N . ARG A 1 72 ? -20.785 2.322 6.074 1.00 82.69 72 ARG A N 1
ATOM 574 C CA . ARG A 1 72 ? -20.709 2.546 4.621 1.00 82.69 72 ARG A CA 1
ATOM 575 C C . ARG A 1 72 ? -19.266 2.603 4.119 1.00 82.69 72 ARG A C 1
ATOM 577 O O . ARG A 1 72 ? -18.949 2.006 3.096 1.00 82.69 72 ARG A O 1
ATOM 584 N N . ILE A 1 73 ? -18.396 3.291 4.857 1.00 81.69 73 ILE A N 1
ATOM 585 C CA . ILE A 1 73 ? -16.983 3.446 4.508 1.00 81.69 73 ILE A CA 1
ATOM 586 C C . ILE A 1 73 ? -16.254 2.120 4.718 1.00 81.69 73 ILE A C 1
ATOM 588 O O . ILE A 1 73 ? -15.503 1.701 3.846 1.00 81.69 73 ILE A O 1
ATOM 592 N N . THR A 1 74 ? -16.526 1.404 5.812 1.00 80.25 74 THR A N 1
ATOM 593 C CA . THR A 1 74 ? -15.953 0.069 6.038 1.00 80.25 74 THR A CA 1
ATOM 594 C C . THR A 1 74 ? -16.303 -0.897 4.909 1.00 80.25 74 THR A C 1
ATOM 596 O O . THR A 1 74 ? -15.420 -1.603 4.427 1.00 80.25 74 THR A O 1
ATOM 599 N N . VAL A 1 75 ? -17.559 -0.910 4.451 1.00 81.19 75 VAL A N 1
ATOM 600 C CA . VAL A 1 75 ? -17.972 -1.746 3.314 1.00 81.19 75 VAL A CA 1
ATOM 601 C C . VAL A 1 75 ? -17.250 -1.319 2.038 1.00 81.19 75 VAL A C 1
ATOM 603 O O . VAL A 1 75 ? -16.672 -2.174 1.374 1.00 81.19 75 VAL A O 1
ATOM 606 N N . PHE A 1 76 ? -17.212 -0.021 1.725 1.00 84.69 76 PHE A N 1
ATOM 607 C CA . PHE A 1 76 ? -16.510 0.485 0.542 1.00 84.69 76 PHE A CA 1
ATOM 608 C C . PHE A 1 76 ? -15.024 0.101 0.545 1.00 84.69 76 PHE A C 1
ATOM 610 O O . PHE A 1 76 ? -14.526 -0.445 -0.435 1.00 84.69 76 PHE A O 1
ATOM 617 N N . VAL A 1 77 ? -14.330 0.305 1.667 1.00 83.25 77 VAL A N 1
ATOM 618 C CA . VAL A 1 77 ? -12.906 -0.027 1.814 1.00 83.25 77 VAL A CA 1
ATOM 619 C C . VAL A 1 77 ? -12.678 -1.539 1.752 1.00 83.25 77 VAL A C 1
ATOM 621 O O . VAL A 1 77 ? -11.697 -1.967 1.155 1.00 83.25 77 VAL A O 1
ATOM 624 N N . ARG A 1 78 ? -13.579 -2.371 2.298 1.00 83.06 78 ARG A N 1
ATOM 625 C CA . ARG A 1 78 ? -13.485 -3.840 2.179 1.00 83.06 78 ARG A CA 1
ATOM 626 C C . ARG A 1 78 ? -13.709 -4.322 0.750 1.00 83.06 78 ARG A C 1
ATOM 628 O O . ARG A 1 78 ? -12.963 -5.180 0.292 1.00 83.06 78 ARG A O 1
ATOM 635 N N . VAL A 1 79 ? -14.686 -3.762 0.038 1.00 85.31 79 VAL A N 1
ATOM 636 C CA . VAL A 1 79 ? -14.919 -4.067 -1.383 1.00 85.31 79 VAL A CA 1
ATOM 637 C C . VAL A 1 79 ? -13.716 -3.640 -2.216 1.00 85.31 79 VAL A C 1
ATOM 639 O O . VAL A 1 79 ? -13.239 -4.419 -3.035 1.00 85.31 79 VAL A O 1
ATOM 642 N N . LEU A 1 80 ? -13.175 -2.447 -1.960 1.00 87.00 80 LEU A N 1
ATOM 643 C CA . LEU A 1 80 ? -11.978 -1.959 -2.633 1.00 87.00 80 LEU A CA 1
ATOM 644 C C . LEU A 1 80 ? -10.769 -2.857 -2.335 1.00 87.00 80 LEU A C 1
ATOM 646 O O . LEU A 1 80 ? -10.057 -3.233 -3.258 1.00 87.00 80 LEU A O 1
ATOM 650 N N . ALA A 1 81 ? -10.571 -3.263 -1.078 1.00 84.75 81 ALA A N 1
ATOM 651 C CA . ALA A 1 81 ? -9.502 -4.177 -0.679 1.00 84.75 81 ALA A CA 1
ATOM 652 C C . ALA A 1 81 ? -9.631 -5.548 -1.359 1.00 84.75 81 ALA A C 1
ATOM 654 O O . ALA A 1 81 ? -8.639 -6.063 -1.869 1.00 84.75 81 ALA A O 1
ATOM 655 N N . MET A 1 82 ? -10.842 -6.116 -1.420 1.00 83.50 82 MET A N 1
ATOM 656 C CA . MET A 1 82 ? -11.116 -7.376 -2.121 1.00 83.50 82 MET A CA 1
ATOM 657 C C . MET A 1 82 ? -10.897 -7.253 -3.632 1.00 83.50 82 MET A C 1
ATOM 659 O O . MET A 1 82 ? -10.264 -8.122 -4.228 1.00 83.50 82 MET A O 1
ATOM 663 N N . GLY A 1 83 ? -11.374 -6.168 -4.247 1.00 86.44 83 GLY A N 1
ATOM 664 C CA . GLY A 1 83 ? -11.158 -5.890 -5.666 1.00 86.44 83 GLY A CA 1
ATOM 665 C C . GLY A 1 83 ? -9.675 -5.737 -5.997 1.00 86.44 83 GLY A C 1
ATOM 666 O O . GLY A 1 83 ? -9.199 -6.305 -6.977 1.00 86.44 83 GLY A O 1
ATOM 667 N N . TRP A 1 84 ? -8.921 -5.050 -5.137 1.00 87.19 84 TRP A N 1
ATOM 668 C CA . TRP A 1 84 ? -7.480 -4.874 -5.304 1.00 87.19 84 TRP A CA 1
AT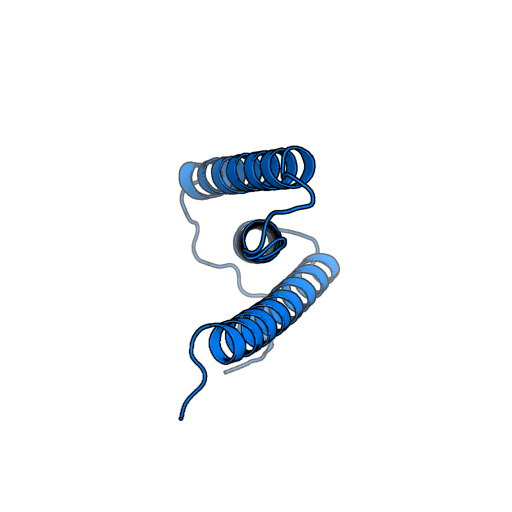OM 669 C C . TRP A 1 84 ? -6.694 -6.169 -5.075 1.00 87.19 84 TRP A C 1
ATOM 671 O O . TRP A 1 84 ? -5.715 -6.423 -5.769 1.00 87.19 84 TRP A O 1
ATOM 681 N N . LEU A 1 85 ? -7.143 -7.017 -4.144 1.00 83.75 85 LEU A N 1
ATOM 682 C CA . LEU A 1 85 ? -6.630 -8.377 -3.949 1.00 83.75 85 LEU A CA 1
ATOM 683 C C . LEU A 1 85 ? -6.800 -9.223 -5.211 1.00 83.75 85 LEU A C 1
ATOM 685 O O . LEU A 1 85 ? -5.850 -9.863 -5.657 1.00 83.75 85 LEU A O 1
ATOM 689 N N . LEU A 1 86 ? -8.000 -9.201 -5.797 1.00 87.38 86 LEU A N 1
ATOM 690 C CA . LEU A 1 86 ? -8.300 -9.930 -7.027 1.00 87.38 86 LEU A CA 1
ATOM 691 C C . LEU A 1 86 ? -7.450 -9.407 -8.193 1.00 87.38 86 LEU A C 1
ATOM 693 O O . LEU A 1 86 ? -6.872 -10.192 -8.941 1.00 87.38 86 LEU A O 1
ATOM 697 N N . PHE A 1 87 ? -7.322 -8.084 -8.309 1.00 85.56 87 PHE A N 1
ATOM 698 C CA . PHE A 1 87 ? -6.468 -7.441 -9.302 1.00 85.56 87 PHE A CA 1
ATOM 699 C C . PHE A 1 87 ? -4.995 -7.838 -9.136 1.00 85.56 87 PHE A C 1
ATOM 701 O O . PHE A 1 87 ? -4.355 -8.239 -10.107 1.00 85.56 87 PHE A O 1
ATOM 708 N N . GLY A 1 88 ? -4.470 -7.800 -7.908 1.00 81.38 88 GLY A N 1
ATOM 709 C CA . GLY A 1 88 ? -3.110 -8.236 -7.596 1.00 81.38 88 GLY A CA 1
ATOM 710 C C . GLY A 1 88 ? -2.877 -9.711 -7.928 1.00 81.38 88 GLY A C 1
ATOM 711 O O . GLY A 1 88 ? -1.845 -10.050 -8.499 1.00 81.38 88 GLY A O 1
ATOM 712 N N . LEU A 1 89 ? -3.852 -10.581 -7.654 1.00 84.06 89 LEU A N 1
ATOM 713 C CA . LEU A 1 89 ? -3.785 -12.000 -8.010 1.00 84.06 89 LEU A CA 1
ATOM 714 C C . LEU A 1 89 ? -3.684 -12.195 -9.530 1.00 84.06 89 LEU A C 1
ATOM 716 O O . LEU A 1 89 ? -2.791 -12.893 -10.005 1.00 84.06 89 LEU A O 1
ATOM 720 N N . VAL A 1 90 ? -4.563 -11.541 -10.296 1.00 85.69 90 VAL A N 1
ATOM 721 C CA . VAL A 1 90 ? -4.540 -11.587 -11.767 1.00 85.69 90 VAL A CA 1
ATOM 722 C C . VAL A 1 90 ? -3.214 -11.051 -12.304 1.00 85.69 90 VAL A C 1
ATOM 724 O O . VAL A 1 90 ? -2.634 -11.655 -13.205 1.00 85.69 90 VAL A O 1
ATOM 727 N N . TYR A 1 91 ? -2.704 -9.964 -11.723 1.00 82.44 91 TYR A N 1
ATOM 728 C CA . TYR A 1 91 ? -1.424 -9.373 -12.097 1.00 82.44 91 TYR A CA 1
ATOM 729 C C . TYR A 1 91 ? -0.253 -10.338 -11.873 1.00 82.44 91 TYR A C 1
ATOM 731 O O . TYR A 1 91 ? 0.558 -10.537 -12.775 1.00 82.44 91 TYR A O 1
ATOM 739 N N . ILE A 1 92 ? -0.198 -10.992 -10.708 1.00 81.31 92 ILE A N 1
ATOM 740 C CA . ILE A 1 92 ? 0.831 -11.991 -10.390 1.00 81.31 92 ILE A CA 1
ATOM 741 C C . ILE A 1 92 ? 0.730 -13.188 -11.340 1.00 81.31 92 ILE A C 1
ATOM 743 O O . ILE A 1 92 ? 1.755 -13.640 -11.840 1.00 81.31 92 ILE A O 1
ATOM 747 N N . CYS A 1 93 ? -0.476 -13.685 -11.632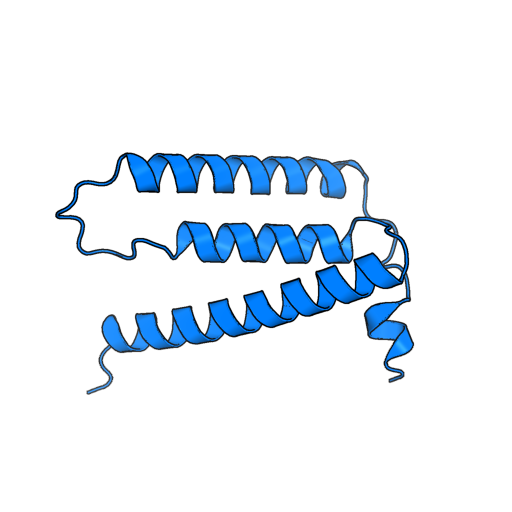 1.00 82.00 93 CYS A N 1
ATOM 748 C CA . CYS A 1 93 ? -0.678 -14.788 -12.578 1.00 82.00 93 CYS A CA 1
ATOM 749 C C . CYS A 1 93 ? -0.290 -14.416 -14.016 1.00 82.00 93 CYS A C 1
ATOM 751 O O . CYS A 1 93 ? 0.243 -15.244 -14.753 1.00 82.00 93 CYS A O 1
ATOM 753 N N . TYR A 1 94 ? -0.551 -13.179 -14.434 1.00 81.06 94 TYR A N 1
ATOM 754 C CA . TYR A 1 94 ? -0.114 -12.677 -15.732 1.00 81.06 94 TYR A CA 1
ATOM 755 C C . TYR A 1 94 ? 1.415 -12.577 -15.795 1.00 81.06 94 TYR A C 1
ATOM 757 O O . TYR A 1 94 ? 2.034 -13.101 -16.721 1.00 81.06 94 TYR A O 1
ATOM 765 N N . LEU A 1 95 ? 2.030 -11.972 -14.776 1.00 74.94 95 LEU A N 1
ATOM 766 C CA . LEU A 1 95 ? 3.478 -11.814 -14.684 1.00 74.94 95 LEU A CA 1
ATOM 767 C C . LEU A 1 95 ? 4.199 -13.167 -14.583 1.00 74.94 95 LEU A C 1
ATOM 769 O O . LEU A 1 95 ? 5.228 -13.359 -15.230 1.00 74.94 95 LEU A O 1
ATOM 773 N N . SER A 1 96 ? 3.657 -14.130 -13.832 1.00 72.56 96 SER A N 1
ATOM 774 C CA . SER A 1 96 ? 4.232 -15.474 -13.718 1.00 72.56 96 SER A CA 1
ATOM 775 C C . SER A 1 96 ? 4.207 -16.216 -15.049 1.00 72.56 96 SER A C 1
ATOM 777 O O . SER A 1 96 ? 5.172 -16.899 -15.372 1.00 72.56 96 SER A O 1
ATOM 779 N N . ARG A 1 97 ? 3.164 -16.021 -15.863 1.00 69.12 97 ARG A N 1
ATOM 780 C CA . ARG A 1 97 ? 3.072 -16.592 -17.213 1.00 69.12 97 ARG A C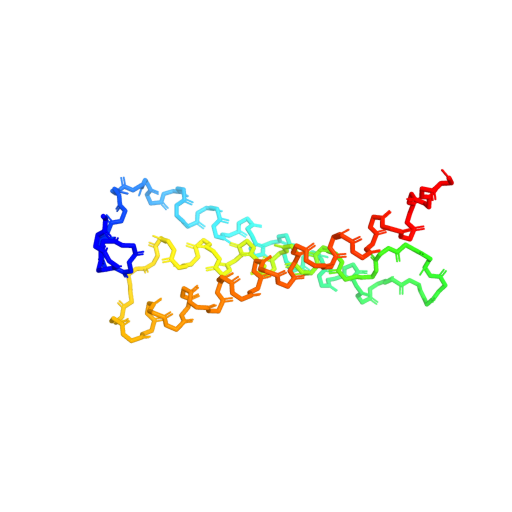A 1
ATOM 781 C C . ARG A 1 97 ? 4.113 -16.009 -18.172 1.00 69.12 97 ARG A C 1
ATOM 783 O O . ARG A 1 97 ? 4.554 -16.707 -19.079 1.00 69.12 97 ARG A O 1
ATOM 790 N N . ILE A 1 98 ? 4.503 -14.749 -17.972 1.00 67.44 98 ILE A N 1
ATOM 791 C CA . ILE A 1 98 ? 5.571 -14.089 -18.739 1.00 67.44 98 ILE A CA 1
ATOM 792 C C . ILE A 1 98 ? 6.952 -14.578 -18.284 1.00 67.44 98 ILE A C 1
ATOM 794 O O . ILE A 1 98 ? 7.813 -14.838 -19.120 1.00 67.44 98 ILE A O 1
ATOM 798 N N . LEU A 1 99 ? 7.172 -14.693 -16.970 1.00 64.25 99 LEU A N 1
ATOM 799 C CA . LEU A 1 99 ? 8.469 -15.059 -16.385 1.00 64.25 99 LEU A CA 1
ATOM 800 C C . LEU A 1 99 ? 8.775 -16.561 -16.478 1.00 64.25 99 LEU A C 1
ATOM 802 O O . LEU A 1 99 ? 9.930 -16.941 -16.657 1.00 64.25 99 LEU A O 1
ATOM 806 N N . PHE A 1 100 ? 7.751 -17.406 -16.374 1.00 66.81 100 PHE A N 1
ATOM 807 C CA . PHE A 1 100 ? 7.839 -18.860 -16.464 1.00 66.81 100 PHE A CA 1
ATOM 808 C C . PHE A 1 100 ? 6.909 -19.347 -17.577 1.00 66.81 100 PHE A C 1
ATOM 810 O O . PHE A 1 100 ? 5.802 -19.819 -17.299 1.00 66.81 100 PHE A O 1
ATOM 817 N N . PRO A 1 101 ? 7.316 -19.225 -18.852 1.00 62.25 101 PRO A N 1
ATOM 818 C CA . PRO A 1 101 ? 6.563 -19.834 -19.932 1.00 62.25 101 PRO A CA 1
ATOM 819 C C . PRO A 1 101 ? 6.569 -21.351 -19.713 1.00 62.25 101 PRO A C 1
ATOM 821 O O . PRO A 1 101 ? 7.601 -22.004 -19.863 1.00 62.25 101 PRO A O 1
ATOM 824 N N . LEU A 1 102 ? 5.424 -21.901 -19.301 1.00 62.22 102 LEU A N 1
ATOM 825 C CA . LEU A 1 102 ? 5.199 -23.344 -19.259 1.00 62.22 102 LEU A CA 1
ATOM 826 C C . LEU A 1 102 ? 5.336 -23.853 -20.701 1.00 62.22 102 LEU A C 1
ATOM 828 O O . LEU A 1 102 ? 4.501 -23.526 -21.545 1.00 62.22 102 LEU A O 1
ATOM 832 N N . ARG A 1 103 ? 6.446 -24.546 -20.980 1.00 57.50 103 ARG A N 1
ATOM 833 C CA . ARG A 1 103 ? 6.666 -25.301 -22.218 1.00 57.50 103 ARG A CA 1
ATOM 834 C C . ARG A 1 103 ? 5.855 -26.584 -22.200 1.00 57.50 103 ARG A C 1
ATOM 836 O O . ARG A 1 103 ? 5.799 -27.209 -21.117 1.00 57.50 103 ARG A O 1
#